Protein AF-A0A133KB58-F1 (afdb_monomer_lite)

InterPro domains:
  IPR002725 YgjP-like, metallopeptidase domain [PF01863] (1-69)
  IPR053136 UTP pyrophosphatase-like [PTHR30399] (2-70)

pLDDT: mean 82.82, std 20.53, range [31.61, 98.31]

Sequence (86 aa):
MKTKRGTCNIAKKRIWINLQLVNKPMECLEYVITHELVHLIEKNHTNRFHALVEEFYPTWKEARKLLSQMPLDYLEKDNNKEDKGI

Organism: NCBI:txid33036

Foldseek 3Di:
DPDDQKAADLVVRDIGGDPLCVVAPPLLVVLSVQLNNLCNVPVDPDPVSVVSSCVVPVCSVVSVVRCVVDDRPVPPDDPDDDDDDD

Secondary structure (DSSP, 8-state):
----SEEEETTTTEEEE-GGGGGS-HHHHHHHHHHHHHTTT-SS--HHHHHHHHHH-TTHHHHHHHHHHS--GGGS----------

Structure (mmCIF, N/CA/C/O backbone):
data_AF-A0A133KB58-F1
#
_entry.id   AF-A0A133KB58-F1
#
loop_
_atom_site.group_PDB
_atom_site.id
_atom_site.type_symbol
_atom_site.label_atom_id
_atom_site.label_alt_id
_atom_site.label_comp_id
_atom_site.label_asym_id
_atom_site.label_entity_id
_atom_site.label_seq_id
_atom_site.pdbx_PDB_ins_code
_atom_site.Cartn_x
_atom_site.Cartn_y
_atom_site.Cartn_z
_atom_site.occupancy
_atom_site.B_iso_or_equiv
_atom_site.auth_seq_id
_atom_site.auth_comp_id
_atom_site.auth_asym_id
_atom_site.auth_atom_id
_atom_site.pdbx_PDB_model_num
ATOM 1 N N . MET A 1 1 ? 11.740 -4.869 14.322 1.00 31.61 1 MET A N 1
ATOM 2 C CA . MET A 1 1 ? 11.287 -5.067 12.924 1.00 31.61 1 MET A CA 1
ATOM 3 C C . MET A 1 1 ? 10.130 -4.106 12.679 1.00 31.61 1 MET A C 1
ATOM 5 O O . MET A 1 1 ? 9.113 -4.276 13.333 1.00 31.61 1 MET A O 1
ATOM 9 N N . LYS A 1 2 ? 10.288 -3.069 11.834 1.00 34.25 2 LYS A N 1
ATOM 10 C CA . LYS A 1 2 ? 9.182 -2.157 11.464 1.00 34.25 2 LYS A CA 1
ATOM 11 C C . LYS A 1 2 ? 8.050 -3.005 10.871 1.00 34.25 2 LYS A C 1
ATOM 13 O O . LYS A 1 2 ? 8.265 -3.702 9.879 1.00 34.25 2 LYS A O 1
ATOM 18 N N . THR A 1 3 ? 6.884 -2.998 11.504 1.00 51.78 3 THR A N 1
ATOM 19 C CA . THR A 1 3 ? 5.703 -3.749 11.075 1.00 51.78 3 THR A CA 1
ATOM 20 C C . THR A 1 3 ? 5.197 -3.172 9.758 1.00 51.78 3 THR A C 1
ATOM 22 O O . THR A 1 3 ? 4.652 -2.073 9.695 1.00 51.78 3 THR A O 1
ATOM 25 N N . LYS A 1 4 ? 5.424 -3.905 8.666 1.00 67.25 4 LYS A N 1
ATOM 26 C CA . LYS A 1 4 ? 4.888 -3.546 7.354 1.00 67.25 4 LYS A CA 1
ATOM 27 C C . LYS A 1 4 ? 3.405 -3.929 7.309 1.00 67.25 4 LYS A C 1
ATOM 29 O O . LYS A 1 4 ? 3.040 -5.040 7.689 1.00 67.25 4 LYS A O 1
ATOM 34 N N . ARG A 1 5 ? 2.550 -2.994 6.884 1.00 81.69 5 ARG A N 1
ATOM 35 C CA . ARG A 1 5 ? 1.094 -3.201 6.717 1.00 81.69 5 ARG A CA 1
ATOM 36 C C . ARG A 1 5 ? 0.797 -4.179 5.573 1.00 81.69 5 ARG A C 1
ATOM 38 O O . ARG A 1 5 ? -0.139 -4.966 5.662 1.00 81.69 5 ARG A O 1
ATOM 45 N N . GLY A 1 6 ? 1.661 -4.178 4.566 1.00 84.31 6 GLY A N 1
ATOM 46 C CA . GLY A 1 6 ? 1.728 -5.161 3.500 1.00 84.31 6 GLY A CA 1
ATOM 47 C C . GLY A 1 6 ? 3.138 -5.224 2.918 1.00 84.31 6 GLY A C 1
ATOM 48 O O . GLY A 1 6 ? 4.013 -4.434 3.286 1.00 84.31 6 GLY A O 1
ATOM 49 N N . THR A 1 7 ? 3.381 -6.219 2.067 1.00 87.75 7 THR A N 1
ATOM 50 C CA . THR A 1 7 ? 4.582 -6.290 1.231 1.00 87.75 7 THR A CA 1
ATOM 51 C C . THR A 1 7 ? 4.291 -6.956 -0.101 1.00 87.75 7 THR A C 1
ATOM 53 O O . THR A 1 7 ? 3.651 -8.010 -0.133 1.00 87.75 7 THR A O 1
ATOM 56 N N . CYS A 1 8 ? 4.890 -6.433 -1.163 1.00 89.06 8 CYS A N 1
ATOM 57 C CA . CYS A 1 8 ? 4.844 -7.016 -2.491 1.00 89.06 8 CYS A CA 1
ATOM 58 C C . CYS A 1 8 ? 6.198 -7.624 -2.892 1.00 89.06 8 CYS A C 1
ATOM 60 O O . CYS A 1 8 ? 7.237 -6.960 -2.927 1.00 89.06 8 CYS A O 1
ATOM 62 N N . ASN A 1 9 ? 6.197 -8.917 -3.216 1.00 89.00 9 ASN A N 1
ATOM 63 C CA . ASN A 1 9 ? 7.290 -9.579 -3.913 1.00 89.00 9 ASN A CA 1
ATOM 64 C C . ASN A 1 9 ? 7.014 -9.526 -5.417 1.00 89.00 9 ASN A C 1
ATOM 66 O O . ASN A 1 9 ? 6.294 -10.371 -5.952 1.00 89.00 9 ASN A O 1
ATOM 70 N N . ILE A 1 10 ? 7.633 -8.556 -6.084 1.00 87.19 10 ILE A N 1
ATOM 71 C CA . ILE A 1 10 ? 7.431 -8.283 -7.512 1.00 87.19 10 ILE A CA 1
ATOM 72 C C . ILE A 1 10 ? 7.858 -9.478 -8.377 1.00 87.19 10 ILE A C 1
ATOM 74 O O . ILE A 1 10 ? 7.105 -9.912 -9.244 1.00 87.19 10 ILE A O 1
ATOM 78 N N . ALA A 1 11 ? 9.026 -10.073 -8.102 1.00 90.38 11 ALA A N 1
ATOM 79 C CA . ALA A 1 11 ? 9.568 -11.178 -8.900 1.00 90.38 11 ALA A CA 1
ATOM 80 C C . ALA A 1 11 ? 8.665 -12.423 -8.885 1.00 90.38 11 ALA A C 1
ATOM 82 O O . ALA A 1 11 ? 8.515 -13.098 -9.899 1.00 90.38 11 ALA A O 1
ATOM 83 N N . LYS A 1 12 ? 8.046 -12.722 -7.736 1.00 92.25 12 LYS A N 1
ATOM 84 C CA . LYS A 1 12 ? 7.115 -13.850 -7.574 1.00 92.25 12 LYS A CA 1
ATOM 85 C C . LYS A 1 12 ? 5.647 -13.452 -7.756 1.00 92.25 12 LYS A C 1
ATOM 87 O O . LYS A 1 12 ? 4.794 -14.324 -7.619 1.00 92.25 12 LYS A O 1
ATOM 92 N N . LYS A 1 13 ? 5.357 -12.168 -8.006 1.00 89.44 13 LYS A N 1
ATOM 93 C CA . LYS A 1 13 ? 4.009 -11.576 -8.024 1.00 89.44 13 LYS A CA 1
ATOM 94 C C . LYS A 1 13 ? 3.161 -11.993 -6.812 1.00 89.44 13 LYS A C 1
ATOM 96 O O . LYS A 1 13 ? 2.015 -12.406 -6.956 1.00 89.44 13 LYS A O 1
ATOM 101 N N . ARG A 1 14 ? 3.748 -11.946 -5.610 1.00 92.69 14 ARG A N 1
ATOM 102 C CA . ARG A 1 14 ? 3.061 -12.311 -4.356 1.00 92.69 14 ARG A CA 1
ATOM 103 C C . ARG A 1 14 ? 2.893 -11.099 -3.465 1.00 92.69 14 ARG A C 1
ATOM 105 O O . ARG A 1 14 ? 3.875 -10.420 -3.184 1.00 92.69 14 ARG A O 1
ATOM 112 N N . ILE A 1 15 ? 1.683 -10.905 -2.964 1.00 91.31 15 ILE A N 1
ATOM 113 C CA . ILE A 1 15 ? 1.351 -9.849 -2.015 1.00 91.31 15 ILE A CA 1
ATOM 114 C C . ILE A 1 15 ? 1.046 -10.492 -0.667 1.00 91.31 15 ILE A C 1
ATOM 116 O O . ILE A 1 15 ? 0.329 -11.487 -0.589 1.00 91.31 15 ILE A O 1
ATOM 120 N N . TRP A 1 16 ? 1.612 -9.918 0.386 1.00 91.50 16 TRP A N 1
ATOM 121 C CA . TRP A 1 16 ? 1.344 -10.278 1.771 1.00 91.50 16 TRP A CA 1
ATOM 122 C C . TRP A 1 16 ? 0.678 -9.095 2.447 1.00 91.50 16 TRP A C 1
ATOM 124 O O . TRP A 1 16 ? 1.168 -7.973 2.336 1.00 91.50 16 TRP A O 1
ATOM 134 N N . ILE A 1 17 ? -0.407 -9.354 3.163 1.00 91.06 17 ILE A N 1
ATOM 135 C CA . ILE A 1 17 ? -1.177 -8.343 3.882 1.00 91.06 17 ILE A CA 1
ATOM 136 C C . ILE A 1 17 ? -1.179 -8.722 5.359 1.00 91.06 17 ILE A C 1
ATOM 138 O O . ILE A 1 17 ? -1.289 -9.901 5.702 1.00 91.06 17 ILE A O 1
ATOM 142 N N . ASN A 1 18 ? -1.023 -7.738 6.242 1.00 90.06 18 ASN A N 1
ATOM 143 C CA . ASN A 1 18 ? -1.085 -7.986 7.674 1.00 90.06 18 ASN A CA 1
ATOM 144 C C . ASN A 1 18 ? -2.522 -8.335 8.093 1.00 90.06 18 ASN A C 1
ATOM 146 O O . ASN A 1 18 ? -3.438 -7.544 7.879 1.00 90.06 18 ASN A O 1
ATOM 150 N N . LEU A 1 19 ? -2.703 -9.491 8.738 1.00 89.94 19 LEU A N 1
ATOM 151 C CA . LEU A 1 19 ? -4.009 -9.970 9.194 1.00 89.94 19 LEU A CA 1
ATOM 152 C C . LEU A 1 19 ? -4.697 -9.020 10.178 1.00 89.94 19 LEU A C 1
ATOM 154 O O . LEU A 1 19 ? -5.915 -8.980 10.198 1.00 89.94 19 LEU A O 1
ATOM 158 N N . GLN A 1 20 ? -3.973 -8.202 10.943 1.00 89.19 20 GLN A N 1
ATOM 159 C CA . GLN A 1 20 ? -4.596 -7.220 11.841 1.00 89.19 20 GLN A CA 1
ATOM 160 C C . GLN A 1 20 ? -5.403 -6.140 11.101 1.00 89.19 20 GLN A C 1
ATOM 162 O O . GLN A 1 20 ? -6.215 -5.456 11.723 1.00 89.19 20 GLN A O 1
ATOM 167 N N . LEU A 1 21 ? -5.228 -5.994 9.780 1.00 90.38 21 LEU A N 1
ATOM 168 C CA . LEU A 1 21 ? -6.068 -5.117 8.962 1.00 90.38 21 LEU A CA 1
ATOM 169 C C . LEU A 1 21 ? -7.531 -5.576 8.912 1.00 90.38 21 LEU A C 1
ATOM 171 O O . LEU A 1 21 ? -8.388 -4.741 8.652 1.00 90.38 21 LEU A O 1
ATOM 175 N N . VAL A 1 22 ? -7.838 -6.842 9.232 1.00 89.38 22 VAL A N 1
ATOM 176 C CA . VAL A 1 22 ? -9.232 -7.324 9.325 1.00 89.38 22 VAL A CA 1
ATOM 177 C C . VAL A 1 22 ? -10.023 -6.644 10.445 1.00 89.38 22 VAL A C 1
ATOM 179 O O . VAL A 1 22 ? -11.244 -6.607 10.392 1.00 89.38 22 VAL A O 1
ATOM 182 N N . ASN A 1 23 ? -9.331 -6.084 11.443 1.00 89.81 23 ASN A N 1
ATOM 183 C CA . ASN A 1 23 ? -9.939 -5.336 12.545 1.00 89.81 23 ASN A CA 1
ATOM 184 C C . ASN A 1 23 ? -10.051 -3.833 12.242 1.00 89.81 23 ASN A C 1
ATOM 186 O O . ASN A 1 23 ? -10.372 -3.046 13.133 1.00 89.81 23 ASN A O 1
ATOM 190 N N . LYS A 1 24 ? -9.703 -3.404 11.024 1.00 90.00 24 LYS A N 1
ATOM 191 C CA . LYS A 1 24 ? -9.751 -2.004 10.593 1.00 90.00 24 LYS A CA 1
ATOM 192 C C . LYS A 1 24 ? -10.909 -1.807 9.603 1.00 90.00 24 LYS A C 1
ATOM 194 O O . LYS A 1 24 ? -11.370 -2.782 9.013 1.00 90.00 24 LYS A O 1
ATOM 199 N N . PRO A 1 25 ? -11.377 -0.562 9.404 1.00 94.50 25 PRO A N 1
ATOM 200 C CA . PRO A 1 25 ? -12.368 -0.252 8.377 1.00 94.50 25 PRO A CA 1
ATOM 201 C C . PRO A 1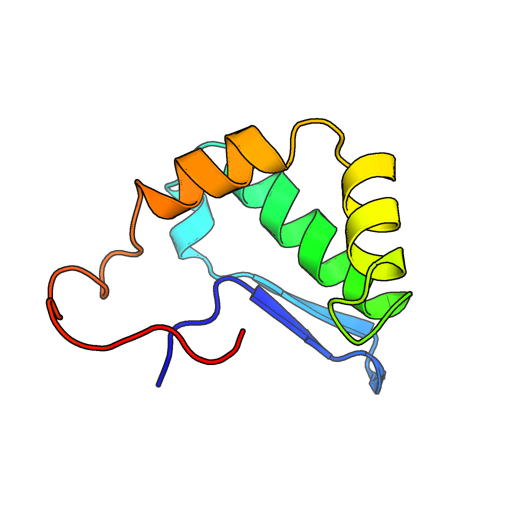 25 ? -11.934 -0.756 6.995 1.00 94.50 25 PRO A C 1
ATOM 203 O O . PRO A 1 25 ? -10.738 -0.765 6.684 1.00 94.50 25 PRO A O 1
ATOM 206 N N . MET A 1 26 ? -12.901 -1.177 6.179 1.00 94.12 26 MET A N 1
ATOM 207 C CA . MET A 1 26 ? -12.661 -1.830 4.885 1.00 94.12 26 MET A CA 1
ATOM 208 C C . MET A 1 26 ? -11.801 -0.967 3.953 1.00 94.12 26 MET A C 1
ATOM 210 O O . MET A 1 26 ? -10.896 -1.469 3.290 1.00 94.12 26 MET A O 1
ATOM 214 N N . GLU A 1 27 ? -11.991 0.347 4.001 1.00 95.44 27 GLU A N 1
ATOM 215 C CA . GLU A 1 27 ? -11.270 1.347 3.216 1.00 95.44 27 GLU A CA 1
ATOM 216 C C . GLU A 1 27 ? -9.757 1.300 3.485 1.00 95.44 27 GLU A C 1
ATOM 218 O O . GLU A 1 27 ? -8.941 1.575 2.602 1.00 95.44 27 GLU A O 1
ATOM 223 N N . CYS A 1 28 ? -9.355 0.931 4.707 1.00 94.00 28 CYS A N 1
ATOM 224 C CA . CYS A 1 28 ? -7.949 0.739 5.054 1.00 94.00 28 CYS A CA 1
ATOM 225 C C . CYS A 1 28 ? -7.356 -0.480 4.343 1.00 94.00 28 CYS A C 1
ATOM 227 O O . CYS A 1 28 ? -6.208 -0.436 3.896 1.00 94.00 28 CYS A O 1
ATOM 229 N N . LEU A 1 29 ? -8.121 -1.572 4.271 1.00 94.06 29 LEU A N 1
ATOM 230 C CA . LEU A 1 29 ? -7.702 -2.803 3.614 1.00 94.06 29 LEU A CA 1
ATOM 231 C C . LEU A 1 29 ? -7.598 -2.592 2.100 1.00 94.06 29 LEU A C 1
ATOM 233 O O . LEU A 1 29 ? -6.572 -2.934 1.513 1.00 94.06 29 LEU A O 1
ATOM 237 N N . GLU A 1 30 ? -8.607 -1.970 1.491 1.00 95.50 30 GLU A N 1
ATOM 238 C CA . GLU A 1 30 ? -8.629 -1.620 0.065 1.00 95.50 30 GLU A CA 1
ATOM 239 C C . GLU A 1 30 ? -7.444 -0.732 -0.319 1.00 95.50 30 GLU A C 1
ATOM 241 O O . GLU A 1 30 ? -6.761 -0.995 -1.313 1.00 95.50 30 GLU A O 1
ATOM 246 N N . TYR A 1 31 ? -7.128 0.261 0.516 1.00 96.12 31 TYR A N 1
ATOM 247 C CA . TYR A 1 31 ? -5.950 1.100 0.326 1.00 96.12 31 TYR A CA 1
ATOM 248 C C . TYR A 1 31 ? -4.645 0.294 0.346 1.00 96.12 31 TYR A C 1
ATOM 250 O O . TYR A 1 31 ? -3.815 0.454 -0.549 1.00 96.12 31 TYR A O 1
ATOM 258 N N . VAL A 1 32 ? -4.442 -0.582 1.340 1.00 95.25 32 VAL A N 1
ATOM 259 C CA . VAL A 1 32 ? -3.207 -1.383 1.436 1.00 95.25 32 VAL A CA 1
ATOM 260 C C . VAL A 1 32 ? -3.106 -2.370 0.273 1.00 95.25 32 VAL A C 1
ATOM 262 O O . VAL A 1 32 ? -2.035 -2.503 -0.311 1.00 95.25 32 VAL A O 1
ATOM 265 N N . ILE A 1 33 ? -4.202 -3.026 -0.114 1.00 94.81 33 ILE A N 1
ATOM 266 C CA . ILE A 1 33 ? -4.220 -3.924 -1.276 1.00 94.81 33 ILE A CA 1
ATOM 267 C C . ILE A 1 33 ? -3.858 -3.154 -2.549 1.00 94.81 33 ILE A C 1
ATOM 269 O O . ILE A 1 33 ? -2.971 -3.586 -3.284 1.00 94.81 33 ILE A O 1
ATOM 273 N N . THR A 1 34 ? -4.485 -1.998 -2.781 1.00 96.94 34 THR A N 1
ATOM 274 C CA . THR A 1 34 ? -4.186 -1.142 -3.938 1.00 96.94 34 THR A CA 1
ATOM 275 C C . THR A 1 34 ? -2.716 -0.731 -3.944 1.00 96.94 34 THR A C 1
ATOM 277 O O . THR A 1 34 ? -2.042 -0.870 -4.961 1.00 96.94 34 THR A O 1
ATOM 280 N N . HIS A 1 35 ? -2.180 -0.310 -2.796 1.00 95.69 35 HIS A N 1
ATOM 281 C CA . HIS A 1 35 ? -0.771 0.046 -2.640 1.00 95.69 35 HIS A CA 1
ATOM 282 C C . HIS A 1 35 ? 0.171 -1.096 -3.051 1.00 95.69 35 HIS A C 1
ATOM 284 O O . HIS A 1 35 ? 1.097 -0.891 -3.835 1.00 95.69 35 HIS A O 1
ATOM 290 N N . GLU A 1 36 ? -0.067 -2.310 -2.549 1.00 94.94 36 GLU A N 1
ATOM 291 C CA . GLU A 1 36 ? 0.773 -3.471 -2.863 1.00 94.94 36 GLU A CA 1
ATOM 292 C C . GLU A 1 36 ? 0.608 -3.967 -4.308 1.00 94.94 36 GLU A C 1
ATOM 294 O O . GLU A 1 36 ? 1.557 -4.501 -4.887 1.00 94.94 36 GLU A O 1
ATOM 299 N N . LEU A 1 37 ? -0.566 -3.775 -4.914 1.00 95.88 37 LEU A N 1
ATOM 300 C CA . LEU A 1 37 ? -0.793 -4.061 -6.331 1.00 95.88 37 LEU A CA 1
ATOM 301 C C . LEU A 1 37 ? -0.056 -3.069 -7.232 1.00 95.88 37 LEU A C 1
ATOM 303 O O . LEU A 1 37 ? 0.568 -3.492 -8.204 1.00 95.88 37 LEU A O 1
ATOM 307 N N . VAL A 1 38 ? -0.058 -1.775 -6.898 1.00 96.81 38 VAL A N 1
ATOM 308 C CA . VAL A 1 38 ? 0.672 -0.758 -7.674 1.00 96.81 38 VAL A CA 1
ATOM 309 C C . VAL A 1 38 ? 2.178 -1.034 -7.674 1.00 96.81 38 VAL A C 1
ATOM 311 O O . VAL A 1 38 ? 2.821 -0.815 -8.700 1.00 96.81 38 VAL A O 1
ATOM 314 N N . HIS A 1 39 ? 2.732 -1.641 -6.615 1.00 94.50 39 HIS A N 1
ATOM 315 C CA . HIS A 1 39 ? 4.133 -2.102 -6.600 1.00 94.50 39 HIS A CA 1
ATOM 316 C C . HIS A 1 39 ? 4.479 -3.109 -7.706 1.00 94.50 39 HIS A C 1
ATOM 318 O O . HIS A 1 39 ? 5.650 -3.244 -8.064 1.00 94.50 39 HIS A O 1
ATOM 324 N N . LEU A 1 40 ? 3.495 -3.808 -8.284 1.00 94.44 40 LEU A N 1
ATOM 325 C CA . LEU A 1 40 ? 3.713 -4.679 -9.446 1.00 94.44 4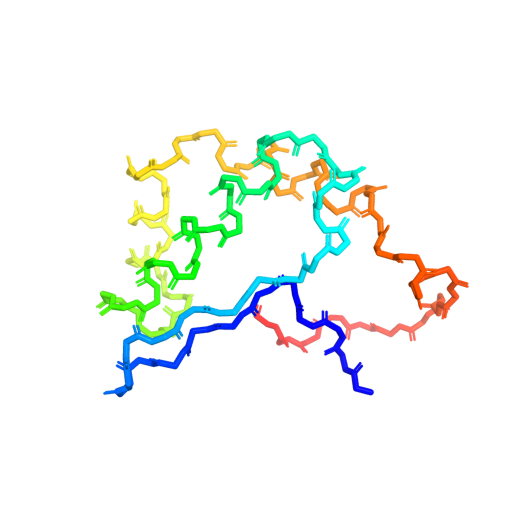0 LEU A CA 1
ATOM 326 C C . LEU A 1 40 ? 3.940 -3.893 -10.748 1.00 94.44 40 LEU A C 1
ATOM 328 O O . LEU A 1 40 ? 4.519 -4.442 -11.684 1.00 94.44 40 LEU A O 1
ATOM 332 N N . ILE A 1 41 ? 3.480 -2.641 -10.811 1.00 95.25 41 ILE A N 1
ATOM 333 C CA . ILE A 1 41 ? 3.581 -1.751 -11.976 1.00 95.25 41 ILE A CA 1
ATOM 334 C C . ILE A 1 41 ? 4.754 -0.779 -11.803 1.00 95.25 41 ILE A C 1
ATOM 336 O O . ILE A 1 41 ? 5.536 -0.573 -12.730 1.00 95.25 41 ILE A O 1
ATOM 340 N N . GLU A 1 42 ? 4.883 -0.192 -10.614 1.00 95.25 42 GLU A N 1
ATOM 341 C CA . GLU A 1 42 ? 5.892 0.804 -10.269 1.00 95.25 42 GLU A CA 1
ATOM 342 C C . GLU A 1 42 ? 6.484 0.467 -8.894 1.00 95.25 42 GLU A C 1
ATOM 344 O O . GLU A 1 42 ? 5.814 0.565 -7.874 1.00 95.25 42 GLU A O 1
ATOM 349 N N . LYS A 1 43 ? 7.754 0.049 -8.865 1.00 90.94 43 LYS A N 1
ATOM 350 C CA . LYS A 1 43 ? 8.404 -0.512 -7.666 1.00 90.94 43 LYS A CA 1
ATOM 351 C C . LYS A 1 43 ? 8.648 0.508 -6.549 1.00 90.94 43 LYS A C 1
ATOM 353 O O . LYS A 1 43 ? 8.742 0.135 -5.383 1.00 90.94 43 LYS A O 1
ATOM 358 N N . ASN A 1 44 ? 8.897 1.759 -6.918 1.00 92.12 44 ASN A N 1
ATOM 359 C CA . ASN A 1 44 ? 9.305 2.804 -5.986 1.00 92.12 44 ASN A CA 1
ATOM 360 C C . ASN A 1 44 ? 8.169 3.819 -5.853 1.00 92.12 44 ASN A C 1
ATOM 362 O O . ASN A 1 44 ? 7.467 4.067 -6.828 1.00 92.12 44 ASN A O 1
ATOM 366 N N . HIS A 1 45 ? 8.033 4.473 -4.699 1.00 93.12 45 HIS A N 1
ATOM 367 C CA . HIS A 1 45 ? 7.032 5.524 -4.461 1.00 93.12 45 HIS A CA 1
ATOM 368 C C . HIS A 1 45 ? 7.367 6.839 -5.186 1.00 93.12 45 HIS A C 1
ATOM 370 O O . HIS A 1 45 ? 7.627 7.873 -4.578 1.00 93.12 45 HIS A O 1
ATOM 376 N N . THR A 1 46 ? 7.426 6.788 -6.514 1.00 96.12 46 THR A N 1
ATOM 377 C CA . THR A 1 46 ? 7.636 7.944 -7.388 1.00 96.12 46 THR A CA 1
ATOM 378 C C . THR A 1 46 ? 6.332 8.721 -7.591 1.00 96.12 46 THR A C 1
ATOM 380 O O . THR A 1 46 ? 5.249 8.272 -7.219 1.00 96.12 46 THR A O 1
ATOM 383 N N . ASN A 1 47 ? 6.394 9.869 -8.271 1.00 96.81 47 ASN A N 1
ATOM 384 C CA . ASN A 1 47 ? 5.183 10.591 -8.685 1.00 96.81 47 ASN A CA 1
ATOM 385 C C . ASN A 1 47 ? 4.233 9.702 -9.505 1.00 96.81 47 ASN A C 1
ATOM 387 O O . ASN A 1 47 ? 3.019 9.790 -9.349 1.00 96.81 47 ASN A O 1
ATOM 391 N N . ARG A 1 48 ? 4.784 8.802 -10.332 1.00 97.62 48 ARG A N 1
ATOM 392 C CA . ARG A 1 48 ? 4.001 7.835 -11.108 1.00 97.62 48 ARG A CA 1
ATOM 393 C C . ARG A 1 48 ? 3.293 6.821 -10.212 1.00 97.62 48 ARG A C 1
ATOM 395 O O . ARG A 1 48 ? 2.139 6.508 -10.470 1.00 97.62 48 ARG A O 1
ATOM 402 N N . PHE A 1 49 ? 3.945 6.349 -9.150 1.00 97.56 49 PHE A N 1
ATOM 403 C CA . PHE A 1 49 ? 3.306 5.479 -8.160 1.00 97.56 49 PHE A CA 1
ATOM 404 C C . PHE A 1 49 ? 2.089 6.162 -7.534 1.00 97.56 49 PHE A C 1
ATOM 406 O O . PHE A 1 49 ? 1.007 5.585 -7.496 1.00 97.56 49 PHE A O 1
ATOM 413 N N . HIS A 1 50 ? 2.251 7.405 -7.075 1.00 96.75 50 HIS A N 1
ATOM 414 C CA . HIS A 1 50 ? 1.155 8.149 -6.457 1.00 96.75 50 HIS A CA 1
ATOM 415 C C . HIS A 1 50 ? 0.016 8.436 -7.436 1.00 96.75 50 HIS A C 1
ATOM 417 O O . HIS A 1 50 ? -1.139 8.301 -7.046 1.00 96.75 50 HIS A O 1
ATOM 423 N N . ALA A 1 51 ? 0.334 8.746 -8.696 1.00 98.00 51 ALA A N 1
ATOM 424 C CA . ALA A 1 51 ? -0.666 8.904 -9.746 1.00 98.00 51 ALA A CA 1
ATOM 425 C C . ALA A 1 51 ? -1.464 7.608 -9.978 1.00 98.00 51 ALA A C 1
ATOM 427 O O . ALA A 1 51 ? -2.685 7.659 -10.035 1.00 98.00 51 ALA A O 1
ATOM 428 N N . LEU A 1 52 ? -0.799 6.447 -10.028 1.00 98.31 52 LEU A N 1
ATOM 429 C CA . LEU A 1 52 ? -1.469 5.148 -10.185 1.00 98.31 52 LEU A CA 1
ATOM 430 C C . LEU A 1 52 ? -2.339 4.792 -8.972 1.00 98.31 52 LEU A C 1
ATOM 432 O O . LEU A 1 52 ? -3.442 4.283 -9.133 1.00 98.31 52 LEU A O 1
ATOM 436 N N . VAL A 1 53 ? -1.871 5.063 -7.750 1.00 97.75 53 VAL A N 1
ATOM 437 C CA . VAL A 1 53 ? -2.697 4.862 -6.547 1.00 97.75 53 VAL A CA 1
ATOM 438 C C . VAL A 1 53 ? -3.932 5.763 -6.576 1.00 97.75 53 VAL A C 1
ATOM 440 O O . VAL A 1 53 ? -5.016 5.294 -6.254 1.00 97.75 53 VAL A O 1
ATOM 443 N N . GLU A 1 54 ? -3.787 7.032 -6.965 1.00 98.00 54 GLU A N 1
ATOM 444 C CA . GLU A 1 54 ? -4.907 7.975 -7.077 1.00 98.00 54 GLU A CA 1
ATOM 445 C C . GLU A 1 54 ? -5.878 7.598 -8.206 1.00 98.00 54 GLU A C 1
ATOM 447 O O . GLU A 1 54 ? -7.083 7.750 -8.040 1.00 98.00 54 GLU A O 1
ATOM 452 N N . GLU A 1 55 ? -5.378 7.040 -9.310 1.00 98.00 55 GLU A N 1
ATOM 453 C CA . GLU A 1 55 ? -6.192 6.506 -10.406 1.00 98.00 55 GLU A CA 1
ATOM 454 C C . GLU A 1 55 ? -7.026 5.293 -9.966 1.00 98.00 55 GLU A C 1
ATOM 456 O O . GLU A 1 55 ? -8.230 5.248 -10.214 1.00 98.00 55 GLU A O 1
ATOM 461 N N . PHE A 1 56 ? -6.411 4.317 -9.288 1.00 97.94 56 PHE A N 1
ATOM 462 C CA . PHE A 1 56 ? -7.101 3.087 -8.880 1.00 97.94 56 PHE A CA 1
ATOM 463 C C . PHE A 1 56 ? -7.919 3.232 -7.595 1.00 97.94 56 PHE A C 1
ATOM 465 O O . PHE A 1 56 ? -8.868 2.477 -7.389 1.00 97.94 56 PHE A O 1
ATOM 472 N N . TYR A 1 57 ? -7.567 4.181 -6.727 1.00 97.56 57 TYR A N 1
ATOM 473 C CA . TYR A 1 57 ? -8.279 4.438 -5.4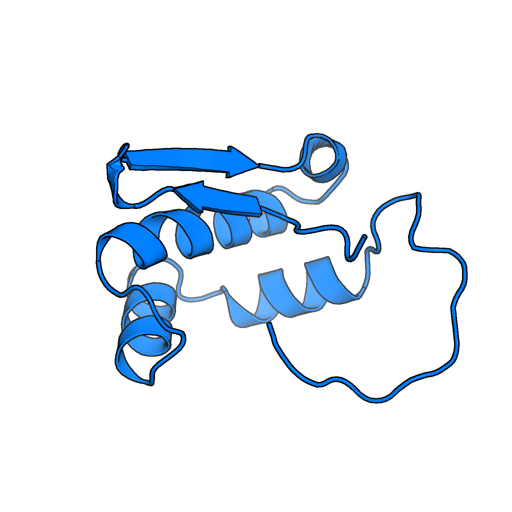80 1.00 97.56 57 TYR A CA 1
ATOM 474 C C . TYR A 1 57 ? -8.283 5.941 -5.141 1.00 97.56 57 TYR A C 1
ATOM 476 O O . TYR A 1 57 ? -7.464 6.411 -4.347 1.00 97.56 57 TYR A O 1
ATOM 484 N N . PRO A 1 58 ? -9.215 6.726 -5.713 1.00 97.12 58 PRO A N 1
ATOM 485 C CA . PRO A 1 58 ? -9.224 8.190 -5.592 1.00 97.12 58 PRO A CA 1
ATOM 486 C C . PRO A 1 58 ? -9.294 8.726 -4.153 1.00 97.12 58 PRO A C 1
ATOM 488 O O . PRO A 1 58 ? -8.743 9.785 -3.858 1.00 97.12 58 PRO A O 1
ATOM 491 N N . THR A 1 59 ? -9.917 7.979 -3.238 1.00 96.00 59 THR A N 1
ATOM 492 C CA . THR A 1 59 ? -10.085 8.318 -1.809 1.00 96.00 59 THR A CA 1
ATOM 493 C C . THR A 1 59 ? -8.963 7.762 -0.917 1.00 96.00 59 THR A C 1
ATOM 495 O O . THR A 1 59 ? -9.106 7.587 0.299 1.00 96.00 59 THR A O 1
ATOM 498 N N . TRP A 1 60 ? -7.800 7.452 -1.501 1.00 95.75 60 TRP A N 1
ATOM 499 C CA . TRP A 1 60 ? -6.673 6.868 -0.769 1.00 95.75 60 TRP A CA 1
ATOM 500 C C . TRP A 1 60 ? -6.139 7.761 0.354 1.00 95.75 60 TRP A C 1
ATOM 502 O O . TRP A 1 60 ? -5.573 7.254 1.326 1.00 95.75 60 TRP A O 1
ATOM 512 N N . LYS A 1 61 ? -6.296 9.086 0.244 1.00 95.38 61 LYS A N 1
ATOM 513 C CA . LYS A 1 61 ? -5.803 10.049 1.241 1.00 95.38 61 LYS A CA 1
ATOM 514 C C . LYS A 1 61 ? -6.580 9.912 2.551 1.00 95.38 61 LYS A C 1
ATOM 516 O O . LYS A 1 61 ? -5.971 9.888 3.623 1.00 95.38 61 LYS A O 1
ATOM 521 N N . GLU A 1 62 ? -7.896 9.753 2.466 1.00 96.06 62 GLU A N 1
ATOM 522 C CA . GLU A 1 62 ? -8.798 9.518 3.591 1.00 96.06 62 GLU A CA 1
ATOM 523 C C . GLU A 1 62 ? -8.485 8.179 4.261 1.00 96.06 62 GLU A C 1
ATOM 525 O O . GLU A 1 62 ? -8.260 8.131 5.472 1.00 96.06 62 GLU A O 1
ATOM 530 N N . ALA A 1 63 ? -8.365 7.110 3.472 1.00 94.56 63 ALA A N 1
ATOM 531 C CA . ALA A 1 63 ? -8.018 5.786 3.981 1.00 94.56 63 ALA A CA 1
ATOM 532 C C . ALA A 1 63 ? -6.627 5.754 4.633 1.00 94.56 63 ALA A C 1
ATOM 534 O O . ALA A 1 63 ? -6.448 5.177 5.707 1.00 94.56 63 ALA A O 1
ATOM 535 N N . ARG A 1 64 ? -5.629 6.427 4.042 1.00 93.12 64 ARG A N 1
ATOM 536 C CA . ARG A 1 64 ? -4.287 6.561 4.628 1.00 93.12 64 ARG A CA 1
ATOM 537 C C . ARG A 1 64 ? -4.336 7.291 5.967 1.00 93.12 64 ARG A C 1
ATOM 539 O O . ARG A 1 64 ? -3.644 6.879 6.901 1.00 93.12 64 ARG A O 1
ATOM 546 N N . LYS A 1 65 ? -5.128 8.364 6.062 1.00 93.75 65 LYS A N 1
ATOM 547 C CA . LYS A 1 65 ? -5.320 9.124 7.302 1.00 93.75 65 LYS A CA 1
ATOM 548 C C . LYS A 1 65 ? -5.964 8.253 8.380 1.00 93.75 65 LYS A C 1
ATOM 550 O O . LYS A 1 65 ? -5.425 8.178 9.481 1.00 93.75 65 LYS A O 1
ATOM 555 N N . LEU A 1 66 ? -7.042 7.547 8.042 1.00 92.81 66 LEU A N 1
ATOM 556 C CA . LEU A 1 66 ? -7.741 6.623 8.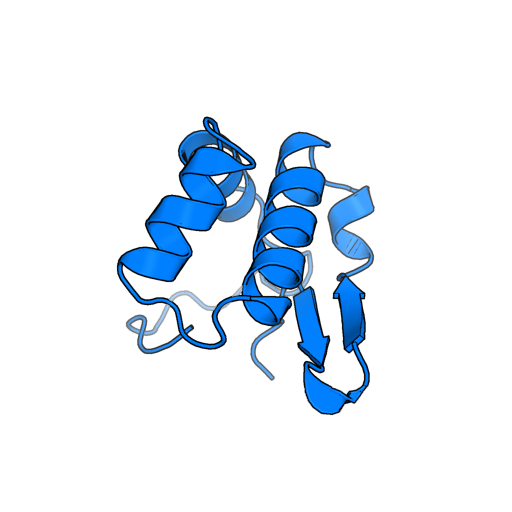937 1.00 92.81 66 LEU A CA 1
ATOM 557 C C . LEU A 1 66 ? -6.801 5.525 9.455 1.00 92.81 66 LEU A C 1
ATOM 559 O O . LEU A 1 66 ? -6.664 5.316 10.659 1.00 92.81 66 LEU A O 1
ATOM 563 N N . LEU A 1 67 ? -6.048 4.903 8.548 1.00 90.06 67 LEU A N 1
ATOM 564 C CA . LEU A 1 67 ? -5.083 3.862 8.882 1.00 90.06 67 LEU A CA 1
ATOM 565 C C . LEU A 1 67 ? -3.913 4.382 9.737 1.00 90.06 67 LEU A C 1
ATOM 567 O O . LEU A 1 67 ? -3.333 3.633 10.520 1.00 90.06 67 LEU A O 1
ATOM 571 N N . SER A 1 68 ? -3.542 5.659 9.609 1.00 88.44 68 SER A N 1
ATOM 572 C CA . SER A 1 68 ? -2.544 6.299 10.477 1.00 88.44 68 SER A CA 1
ATOM 573 C C . SER A 1 68 ? -3.045 6.534 11.902 1.00 88.44 68 SER A C 1
ATOM 575 O O . SER A 1 68 ? -2.233 6.561 12.820 1.00 88.44 68 SER A O 1
ATOM 577 N N . GLN A 1 69 ? -4.353 6.713 12.086 1.00 90.12 69 GLN A N 1
ATOM 578 C CA . GLN A 1 69 ? -4.984 6.925 13.393 1.00 90.12 69 GLN A CA 1
ATOM 579 C C . GLN A 1 69 ? -5.290 5.612 14.120 1.00 90.12 69 GLN A C 1
ATOM 581 O O . GLN A 1 69 ? -5.574 5.625 15.313 1.00 90.12 69 GLN A O 1
ATOM 586 N N . MET A 1 70 ? -5.219 4.484 13.412 1.00 86.00 70 MET A N 1
ATOM 587 C CA . MET A 1 70 ? -5.499 3.152 13.939 1.00 86.00 70 MET A CA 1
ATOM 588 C C . MET A 1 70 ? -4.237 2.283 13.903 1.00 86.00 70 MET A C 1
ATOM 590 O O . MET A 1 70 ? -4.131 1.387 13.055 1.00 86.00 70 MET A O 1
ATOM 594 N N . PRO A 1 71 ? -3.265 2.527 14.803 1.00 78.12 71 PRO A N 1
ATOM 595 C CA . PRO A 1 71 ? -2.082 1.691 14.909 1.00 78.12 71 PRO A CA 1
ATOM 596 C C . PRO A 1 71 ? -2.452 0.208 15.058 1.00 78.12 71 PRO A C 1
ATOM 598 O O . PRO A 1 71 ? -3.510 -0.169 15.567 1.00 78.12 71 PRO A O 1
ATOM 601 N N . LEU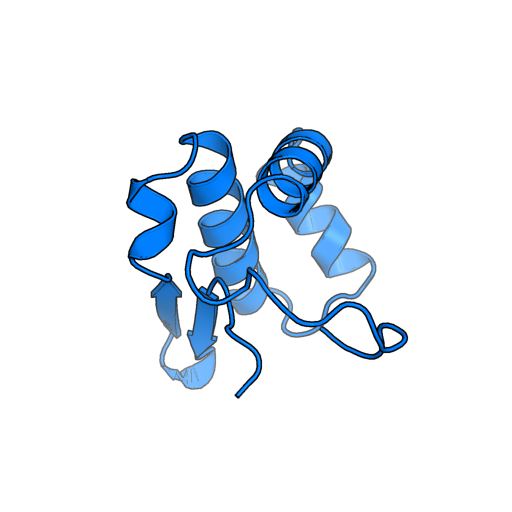 A 1 72 ? -1.582 -0.642 14.530 1.00 77.94 72 LEU A N 1
ATOM 602 C CA . LEU A 1 72 ? -1.606 -2.081 14.760 1.00 77.94 72 LEU A CA 1
ATOM 603 C C . LEU A 1 72 ? -1.304 -2.365 16.238 1.00 77.94 72 LEU A C 1
ATOM 605 O O . LEU A 1 72 ? -0.552 -1.608 16.841 1.00 77.94 72 LEU A O 1
ATOM 609 N N . ASP A 1 73 ? -1.839 -3.446 16.804 1.00 68.50 73 ASP A N 1
ATOM 610 C CA . ASP A 1 73 ? -1.880 -3.678 18.264 1.00 68.50 73 ASP A CA 1
ATOM 611 C C . ASP A 1 73 ? -0.495 -3.673 18.949 1.00 68.50 73 ASP A C 1
ATOM 613 O O . ASP A 1 73 ? -0.376 -3.412 20.140 1.00 68.50 73 ASP A O 1
ATOM 617 N N . TYR A 1 74 ? 0.581 -3.903 18.192 1.00 63.91 74 TYR A N 1
ATOM 618 C CA . TYR A 1 74 ? 1.964 -3.852 18.684 1.00 63.91 74 TYR A CA 1
ATOM 619 C C . TYR A 1 74 ? 2.629 -2.464 18.581 1.00 63.91 74 TYR A C 1
ATOM 621 O O . TYR A 1 74 ? 3.817 -2.340 18.863 1.00 63.91 74 TYR A O 1
ATOM 629 N N . LEU A 1 75 ? 1.905 -1.431 18.135 1.00 55.72 75 LEU A N 1
ATOM 630 C CA . LEU A 1 75 ? 2.388 -0.050 17.990 1.00 55.72 75 LEU A CA 1
ATOM 631 C C . LEU A 1 75 ? 1.992 0.858 19.170 1.00 55.72 75 LEU A C 1
ATOM 633 O O . LEU A 1 75 ? 2.351 2.035 19.165 1.00 55.72 75 LEU A O 1
ATOM 637 N N . GLU A 1 76 ? 1.322 0.344 20.209 1.00 50.38 76 GLU A N 1
ATOM 638 C CA . GLU A 1 76 ? 1.144 1.067 21.478 1.00 50.38 76 GLU A CA 1
ATOM 639 C C . GLU A 1 76 ? 2.436 1.066 22.315 1.00 50.38 76 GLU A C 1
ATOM 641 O O . GLU A 1 76 ? 2.509 0.450 23.376 1.00 50.38 76 GLU A O 1
ATOM 646 N N . LYS A 1 77 ? 3.477 1.728 21.791 1.00 45.44 77 LYS A N 1
ATOM 647 C CA . LYS A 1 77 ? 4.603 2.397 22.476 1.00 45.44 77 LYS A CA 1
ATOM 648 C C . LYS A 1 77 ? 5.793 2.466 21.523 1.00 45.44 77 LYS A C 1
ATOM 650 O O . LYS A 1 77 ? 6.498 1.485 21.341 1.00 45.44 77 LYS A O 1
ATOM 655 N N . ASP A 1 78 ? 6.001 3.646 20.946 1.00 41.12 78 ASP A N 1
ATOM 656 C CA . ASP A 1 78 ? 7.312 4.305 20.934 1.00 41.12 78 ASP A CA 1
ATOM 657 C C . ASP A 1 78 ? 7.147 5.753 20.442 1.00 41.12 78 ASP A C 1
ATOM 659 O O . ASP A 1 78 ? 7.235 6.073 19.257 1.00 41.12 78 ASP A O 1
ATOM 663 N N . ASN A 1 79 ? 6.899 6.658 21.395 1.00 41.84 79 ASN A N 1
ATOM 664 C CA . ASN A 1 79 ? 7.005 8.105 21.208 1.00 41.84 79 ASN A CA 1
ATOM 665 C C . ASN A 1 79 ? 8.490 8.501 21.147 1.00 41.84 79 ASN A C 1
ATOM 667 O O . ASN A 1 79 ? 9.019 9.014 22.128 1.00 41.84 79 ASN A O 1
ATOM 671 N N . ASN A 1 80 ? 9.183 8.198 20.046 1.00 42.72 80 ASN A N 1
ATOM 672 C CA . ASN A 1 80 ? 10.394 8.898 19.592 1.00 42.72 80 ASN A CA 1
ATOM 673 C C . ASN A 1 80 ? 11.013 8.179 18.387 1.00 42.72 80 ASN A C 1
ATOM 675 O O . ASN A 1 80 ? 11.675 7.156 18.562 1.00 42.72 80 ASN A O 1
ATOM 679 N N . LYS A 1 81 ? 10.883 8.760 17.188 1.00 35.41 81 LYS A N 1
ATOM 680 C CA . LYS A 1 81 ? 12.001 9.112 16.285 1.00 35.41 81 LYS A CA 1
ATOM 681 C C . LYS A 1 81 ? 11.507 9.380 14.866 1.00 35.41 81 LYS A C 1
ATOM 683 O O . LYS A 1 81 ? 10.683 8.656 14.321 1.00 35.41 81 LYS A O 1
ATOM 688 N N . GLU A 1 82 ? 12.070 10.450 14.321 1.00 38.41 82 GLU A N 1
ATOM 689 C CA . GLU A 1 82 ? 11.831 11.043 13.013 1.00 38.41 82 GLU A CA 1
ATOM 690 C C . GLU A 1 82 ? 11.805 10.025 11.870 1.00 38.41 82 GLU A C 1
ATOM 692 O O . GLU A 1 82 ? 12.647 9.132 11.734 1.00 38.41 82 GLU A O 1
ATOM 697 N N . ASP A 1 83 ? 10.789 10.210 11.043 1.00 36.69 83 ASP A N 1
ATOM 698 C CA . ASP A 1 83 ? 10.375 9.344 9.962 1.00 36.69 83 ASP A CA 1
ATOM 699 C C . ASP A 1 83 ? 11.350 9.472 8.779 1.00 36.69 83 ASP A C 1
ATOM 701 O O . ASP A 1 83 ? 11.331 10.437 8.016 1.00 36.69 83 ASP A O 1
ATOM 705 N N . LYS A 1 84 ? 12.243 8.490 8.625 1.00 34.28 84 LYS A N 1
ATOM 706 C CA . LYS A 1 84 ? 12.890 8.203 7.342 1.00 34.28 84 LYS A CA 1
ATOM 707 C C . LYS A 1 84 ? 12.470 6.820 6.857 1.00 34.28 84 LYS A C 1
ATOM 709 O O . LYS A 1 84 ? 12.758 5.802 7.495 1.00 34.28 84 LYS A O 1
ATOM 714 N N . GLY A 1 85 ? 11.837 6.827 5.688 1.00 37.38 85 GLY A N 1
ATOM 715 C CA . GLY A 1 85 ? 11.775 5.715 4.748 1.00 37.38 85 GLY A CA 1
ATOM 716 C C . GLY A 1 85 ? 10.745 4.643 5.074 1.00 37.38 85 GLY A C 1
ATOM 717 O O . GLY A 1 85 ? 11.069 3.674 5.768 1.00 37.38 85 GLY A O 1
ATOM 718 N N . ILE A 1 86 ? 9.552 4.800 4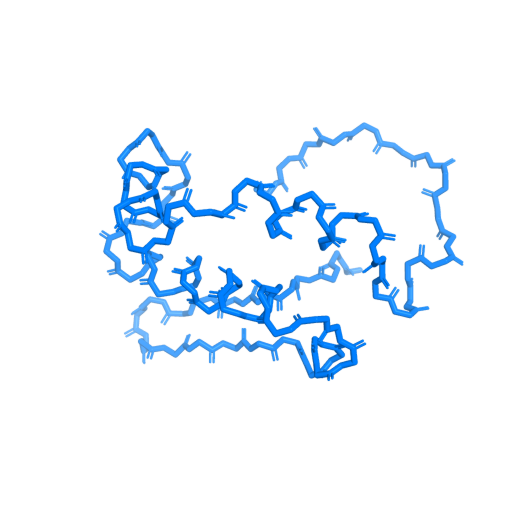.494 1.00 33.84 86 ILE A N 1
ATOM 719 C CA . ILE A 1 86 ? 8.835 3.762 3.736 1.00 33.84 86 ILE A CA 1
ATOM 720 C C . ILE A 1 86 ? 8.229 4.442 2.515 1.00 33.84 86 ILE A C 1
ATOM 722 O O . ILE A 1 86 ? 7.570 5.487 2.709 1.00 33.84 86 ILE A O 1
#

Radius of gyration: 13.23 Å; chains: 1; bounding box: 26×25×34 Å